Protein AF-A0A973A989-F1 (afdb_monomer_lite)

InterPro domains:
  IPR009659 Protein of unknown function DUF1249 [PF06853] (45-152)
  IPR009659 Protein of unknown function DUF1249 [PTHR38774] (24-153)

Structure (mmCIF, N/CA/C/O backbone):
data_AF-A0A973A989-F1
#
_entry.id   AF-A0A973A989-F1
#
loop_
_atom_site.group_PDB
_atom_site.id
_atom_site.type_symbol
_atom_site.label_atom_id
_atom_site.label_alt_id
_atom_site.label_comp_id
_atom_site.label_asym_id
_atom_site.label_entity_id
_atom_site.label_seq_id
_atom_site.pdbx_PDB_ins_code
_atom_site.Cartn_x
_atom_site.Cartn_y
_atom_site.Cartn_z
_atom_site.occupancy
_atom_site.B_iso_or_equiv
_atom_site.auth_seq_id
_atom_site.auth_comp_id
_atom_site.auth_asym_id
_atom_site.auth_atom_id
_atom_site.pdbx_PDB_model_num
ATOM 1 N N . MET A 1 1 ? 12.738 -30.319 -73.880 1.00 39.03 1 MET A N 1
ATOM 2 C CA . MET A 1 1 ? 13.369 -29.619 -72.739 1.00 39.03 1 MET A CA 1
ATOM 3 C C . MET A 1 1 ? 12.842 -28.189 -72.729 1.00 39.03 1 MET A C 1
ATOM 5 O O . MET A 1 1 ? 12.707 -27.638 -73.810 1.00 39.03 1 MET A O 1
ATOM 9 N N . ALA A 1 2 ? 12.551 -27.653 -71.539 1.00 30.45 2 ALA A N 1
ATOM 10 C CA . ALA A 1 2 ? 11.922 -26.359 -71.212 1.00 30.45 2 ALA A CA 1
ATOM 11 C C . ALA A 1 2 ? 10.386 -26.369 -71.025 1.00 30.45 2 ALA A C 1
ATOM 13 O O . ALA A 1 2 ? 9.600 -26.449 -71.963 1.00 30.45 2 ALA A O 1
ATOM 14 N N . LEU A 1 3 ? 10.030 -26.301 -69.740 1.00 40.50 3 LEU A N 1
ATOM 15 C CA . LEU A 1 3 ? 8.737 -26.035 -69.114 1.00 40.50 3 LEU A CA 1
ATOM 16 C C . LEU A 1 3 ? 8.436 -24.531 -69.165 1.00 40.50 3 LEU A C 1
ATOM 18 O O . LEU A 1 3 ? 9.366 -23.759 -68.956 1.00 40.50 3 LEU A O 1
ATOM 22 N N . THR A 1 4 ? 7.166 -24.129 -69.233 1.00 34.38 4 THR A N 1
ATOM 23 C CA . THR A 1 4 ? 6.685 -22.910 -68.550 1.00 34.38 4 THR A CA 1
ATOM 24 C C . THR A 1 4 ? 5.186 -23.018 -68.261 1.00 34.38 4 THR A C 1
ATOM 26 O O . THR A 1 4 ? 4.336 -22.682 -69.079 1.00 34.38 4 THR A O 1
ATOM 29 N N . GLY A 1 5 ? 4.863 -23.496 -67.057 1.00 35.12 5 GLY A N 1
ATOM 30 C CA . GLY A 1 5 ? 3.548 -23.299 -66.457 1.00 35.12 5 GLY A CA 1
ATOM 31 C C . GLY A 1 5 ? 3.384 -21.832 -66.063 1.00 35.12 5 GLY A C 1
ATOM 32 O O . GLY A 1 5 ? 4.189 -21.291 -65.306 1.00 35.12 5 GLY A O 1
ATOM 33 N N . THR A 1 6 ? 2.348 -21.181 -66.577 1.00 35.53 6 THR A N 1
ATOM 34 C CA . THR A 1 6 ? 1.899 -19.873 -66.098 1.00 35.53 6 THR A CA 1
ATOM 35 C C . THR A 1 6 ? 1.152 -20.084 -64.789 1.00 35.53 6 THR A C 1
ATOM 37 O O . THR A 1 6 ? -0.031 -20.419 -64.771 1.00 35.53 6 THR A O 1
ATOM 40 N N . HIS A 1 7 ? 1.899 -19.972 -63.694 1.00 38.34 7 HIS A N 1
ATOM 41 C CA . HIS A 1 7 ? 1.389 -20.042 -62.336 1.00 38.34 7 HIS A CA 1
ATOM 42 C C . HIS A 1 7 ? 0.607 -18.764 -62.013 1.00 38.34 7 HIS A C 1
ATOM 44 O O . HIS A 1 7 ? 1.108 -17.651 -62.185 1.00 38.34 7 HIS A O 1
ATOM 50 N N . ASP A 1 8 ? -0.621 -18.981 -61.558 1.00 44.78 8 ASP A N 1
ATOM 51 C CA . ASP A 1 8 ? -1.564 -18.033 -60.984 1.00 44.78 8 ASP A CA 1
ATOM 52 C C . ASP A 1 8 ? -0.878 -17.194 -59.891 1.00 44.78 8 ASP A C 1
ATOM 54 O O . ASP A 1 8 ? -0.618 -17.652 -58.774 1.00 44.78 8 ASP A O 1
ATOM 58 N N . ARG A 1 9 ? -0.470 -15.972 -60.246 1.00 40.59 9 ARG A N 1
ATOM 59 C CA . ARG A 1 9 ? 0.247 -15.056 -59.356 1.00 40.59 9 ARG A CA 1
ATOM 60 C C . ARG A 1 9 ? -0.782 -14.299 -58.522 1.00 40.59 9 ARG A C 1
ATOM 62 O O . ARG A 1 9 ? -0.978 -13.104 -58.710 1.00 40.59 9 ARG A O 1
ATOM 69 N N . LEU A 1 10 ? -1.438 -15.020 -57.614 1.00 42.50 10 LEU A N 1
ATOM 70 C CA . LEU A 1 10 ? -2.289 -14.439 -56.580 1.00 42.50 10 LEU A CA 1
ATOM 71 C C . LEU A 1 10 ? -1.488 -13.386 -55.801 1.00 42.50 10 LEU A C 1
ATOM 73 O O . LEU A 1 10 ? -0.373 -13.635 -55.332 1.00 42.50 10 LEU A O 1
ATOM 77 N N . ASP A 1 11 ? -2.060 -12.187 -55.713 1.00 52.03 11 ASP A N 1
ATOM 78 C CA . ASP A 1 11 ? -1.482 -10.978 -55.132 1.00 52.03 11 ASP A CA 1
ATOM 79 C C . ASP A 1 11 ? -1.117 -11.136 -53.643 1.00 52.03 11 ASP A C 1
ATOM 81 O O . ASP A 1 11 ? -1.821 -10.700 -52.730 1.00 52.03 11 ASP A O 1
ATOM 85 N N . LEU A 1 12 ? 0.080 -11.673 -53.392 1.00 47.97 12 LEU A N 1
ATOM 86 C CA . LEU A 1 12 ? 0.754 -11.737 -52.085 1.00 47.97 12 LEU A CA 1
ATOM 87 C C . LEU A 1 12 ? 0.899 -10.359 -51.402 1.00 47.97 12 LEU A C 1
ATOM 89 O O . LEU A 1 12 ? 1.112 -10.274 -50.190 1.00 47.97 12 LEU A O 1
ATOM 93 N N . LYS A 1 13 ? 0.772 -9.268 -52.169 1.00 46.06 13 LYS A N 1
ATOM 94 C CA . LYS A 1 13 ? 0.851 -7.881 -51.683 1.00 46.06 13 LYS A CA 1
ATOM 95 C C . LYS A 1 13 ? -0.428 -7.406 -50.982 1.00 46.06 13 LYS A C 1
ATOM 97 O O . LYS A 1 13 ? -0.350 -6.500 -50.155 1.00 46.06 13 LYS A O 1
ATOM 102 N N . ASN A 1 14 ? -1.580 -8.018 -51.269 1.00 44.44 14 ASN A N 1
ATOM 103 C CA . ASN A 1 14 ? -2.856 -7.640 -50.650 1.00 44.44 14 ASN A CA 1
ATOM 104 C C . ASN A 1 14 ? -3.066 -8.343 -49.301 1.00 44.44 14 ASN A C 1
ATOM 106 O O . ASN A 1 14 ? -3.484 -7.703 -48.340 1.00 44.44 14 ASN A O 1
ATOM 110 N N . VAL A 1 15 ? -2.642 -9.606 -49.181 1.00 49.62 15 VAL A N 1
ATOM 111 C CA . VAL A 1 15 ? -2.682 -10.366 -47.914 1.00 49.62 15 VAL A CA 1
ATOM 112 C C . VAL A 1 15 ? -1.769 -9.739 -46.850 1.00 49.62 15 VAL A C 1
ATOM 114 O O . VAL A 1 15 ? -2.113 -9.681 -45.671 1.00 49.62 15 VAL A O 1
ATOM 117 N N . SER A 1 16 ? -0.608 -9.218 -47.255 1.00 49.69 16 SER A N 1
ATOM 118 C CA . SER A 1 16 ? 0.355 -8.586 -46.342 1.00 49.69 16 SER A CA 1
ATOM 119 C C . SER A 1 16 ? -0.099 -7.203 -45.852 1.00 49.69 16 SER A C 1
ATOM 121 O O . SER A 1 16 ? 0.133 -6.875 -44.689 1.00 49.69 16 SER A O 1
ATOM 123 N N . LYS A 1 17 ? -0.817 -6.423 -46.675 1.00 47.62 17 LYS A N 1
ATOM 124 C CA . LYS A 1 17 ? -1.456 -5.166 -46.241 1.00 47.62 17 LYS A CA 1
ATOM 125 C C . LYS A 1 17 ? -2.670 -5.398 -45.336 1.00 47.62 17 LYS A C 1
ATOM 127 O O . LYS A 1 17 ? -2.796 -4.708 -44.328 1.00 47.62 17 LYS A O 1
ATOM 132 N N . GLU A 1 18 ? -3.507 -6.398 -45.621 1.00 46.66 18 GLU A N 1
ATOM 133 C CA . GLU A 1 18 ? -4.613 -6.781 -44.729 1.00 46.66 18 GLU A CA 1
ATOM 134 C C . GLU A 1 18 ? -4.124 -7.287 -43.365 1.00 46.66 18 GLU A C 1
ATOM 136 O O . GLU A 1 18 ? -4.735 -6.986 -42.341 1.00 46.66 18 GLU A O 1
ATOM 141 N N . ASN A 1 19 ? -3.014 -8.031 -43.325 1.00 45.31 19 ASN A N 1
ATOM 142 C CA . ASN A 1 19 ? -2.430 -8.508 -42.069 1.00 45.31 19 ASN A CA 1
ATOM 143 C C . ASN A 1 19 ? -1.736 -7.392 -41.271 1.00 45.31 19 ASN A C 1
ATOM 145 O O . ASN A 1 19 ? -1.733 -7.455 -40.043 1.00 45.31 19 ASN A O 1
ATOM 149 N N . MET A 1 20 ? -1.221 -6.353 -41.940 1.00 42.88 20 MET A N 1
ATOM 150 C CA . MET A 1 20 ? -0.675 -5.153 -41.292 1.00 42.88 20 MET A CA 1
ATOM 151 C C . MET A 1 20 ? -1.783 -4.258 -40.707 1.00 42.88 20 MET A C 1
ATOM 153 O O . MET A 1 20 ? -1.606 -3.670 -39.645 1.00 42.88 20 MET A O 1
ATOM 157 N N . GLU A 1 21 ? -2.959 -4.183 -41.343 1.00 45.78 21 GLU A N 1
ATOM 158 C CA . GLU A 1 21 ? -4.107 -3.440 -40.798 1.00 45.78 21 GLU A CA 1
ATOM 159 C C . GLU A 1 21 ? -4.888 -4.201 -39.711 1.00 45.78 21 GLU A C 1
ATOM 161 O O . GLU A 1 21 ? -5.546 -3.574 -38.874 1.00 45.78 21 GLU A O 1
ATOM 166 N N . ARG A 1 22 ? -4.815 -5.539 -39.672 1.00 43.69 22 ARG A N 1
ATOM 167 C CA . ARG A 1 22 ? -5.527 -6.359 -38.672 1.00 43.69 22 ARG A CA 1
ATOM 168 C C . ARG A 1 22 ? -4.917 -6.334 -37.271 1.00 43.69 22 ARG A C 1
ATOM 170 O O . ARG A 1 22 ? -5.561 -6.820 -36.344 1.00 43.69 22 ARG A O 1
ATOM 177 N N . SER A 1 23 ? -3.741 -5.733 -37.078 1.00 45.72 23 SER A N 1
ATOM 178 C CA . SER A 1 23 ? -3.210 -5.479 -35.732 1.00 45.72 23 SER A CA 1
ATOM 179 C C . SER A 1 23 ? -3.749 -4.183 -35.113 1.00 45.72 23 SER A C 1
ATOM 181 O O . SER A 1 23 ? -3.229 -3.753 -34.079 1.00 45.72 23 SER A O 1
ATOM 183 N N . LYS A 1 24 ? -4.777 -3.553 -35.720 1.00 50.62 24 LYS A N 1
ATOM 184 C CA . LYS A 1 24 ? -5.558 -2.460 -35.118 1.00 50.62 24 LYS A CA 1
ATOM 185 C C . LYS A 1 24 ? -5.881 -2.834 -33.673 1.00 50.62 24 LYS A C 1
ATOM 187 O O . LYS A 1 24 ? -6.622 -3.776 -33.408 1.00 50.62 24 LYS A O 1
ATOM 192 N N . SER A 1 25 ? -5.225 -2.106 -32.770 1.00 62.53 25 SER A N 1
ATOM 193 C CA . SER A 1 25 ? -5.087 -2.364 -31.341 1.00 62.53 25 SER A CA 1
ATOM 194 C C . SER A 1 25 ? -6.301 -3.077 -30.749 1.00 62.53 25 SER A C 1
ATOM 196 O O . SER A 1 25 ? -7.373 -2.470 -30.639 1.00 62.53 25 SER A O 1
ATOM 198 N N . ARG A 1 26 ? -6.137 -4.334 -30.312 1.00 63.00 26 ARG A N 1
ATOM 199 C CA . ARG A 1 26 ? -7.111 -4.924 -29.387 1.00 63.00 26 ARG A CA 1
ATOM 200 C C . ARG A 1 26 ? -7.241 -3.945 -28.224 1.00 63.00 26 ARG A C 1
ATOM 202 O O . ARG A 1 26 ? -6.242 -3.520 -27.644 1.00 63.00 26 ARG A O 1
ATOM 209 N N . ARG A 1 27 ? -8.470 -3.504 -27.958 1.00 64.62 27 ARG A N 1
ATOM 210 C CA . ARG A 1 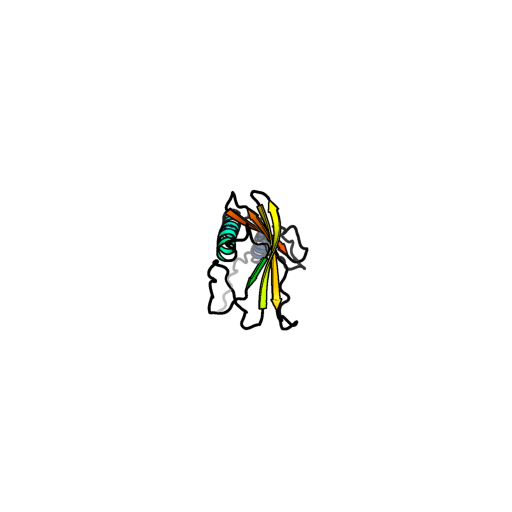27 ? -8.775 -2.659 -26.806 1.00 64.62 27 ARG A CA 1
ATOM 211 C C . ARG A 1 27 ? -8.299 -3.436 -25.578 1.00 64.62 27 ARG A C 1
ATOM 213 O O . ARG A 1 27 ? -8.777 -4.543 -25.361 1.00 64.62 27 ARG A O 1
ATOM 220 N N . TYR A 1 28 ? -7.315 -2.899 -24.859 1.00 70.25 28 TYR A N 1
ATOM 221 C CA . TYR A 1 28 ? -6.870 -3.469 -23.588 1.00 70.25 28 TYR A CA 1
ATOM 222 C C . TYR A 1 28 ? -8.087 -3.498 -22.655 1.00 70.25 28 TYR A C 1
ATOM 224 O O . TYR A 1 28 ? -8.777 -2.481 -22.526 1.00 70.25 28 TYR A O 1
ATOM 232 N N . VAL A 1 29 ? -8.410 -4.683 -22.141 1.00 73.81 29 VAL A N 1
ATOM 233 C CA . VAL A 1 29 ? -9.511 -4.907 -21.201 1.00 73.81 29 VAL A CA 1
ATOM 234 C C . VAL A 1 29 ? -8.874 -5.262 -19.864 1.00 73.81 29 VAL A C 1
ATOM 236 O O . VAL A 1 29 ? -8.085 -6.209 -19.847 1.00 73.81 29 VAL A O 1
ATOM 239 N N . PRO A 1 30 ? -9.171 -4.511 -18.787 1.00 76.75 30 PRO A N 1
ATOM 240 C CA . PRO A 1 30 ? -8.526 -4.746 -17.500 1.00 76.75 30 PRO A CA 1
ATOM 241 C C . PRO A 1 30 ? -8.944 -6.088 -16.969 1.00 76.75 30 PRO A C 1
ATOM 243 O O . PRO A 1 30 ? -10.142 -6.377 -16.928 1.00 76.75 30 PRO A O 1
ATOM 246 N N . ASP A 1 31 ? -7.965 -6.875 -16.538 1.00 84.88 31 ASP A N 1
ATOM 247 C CA . ASP A 1 31 ? -8.260 -7.989 -15.660 1.00 84.88 31 ASP A CA 1
ATOM 248 C C . ASP A 1 31 ? -8.371 -7.460 -14.229 1.00 84.88 31 ASP A C 1
ATOM 250 O O . ASP A 1 31 ? -7.473 -7.604 -13.405 1.00 84.88 31 ASP A O 1
ATOM 254 N N . LEU A 1 32 ? -9.511 -6.824 -13.949 1.00 85.88 32 LEU A N 1
ATOM 255 C CA . LEU A 1 32 ? -9.800 -6.267 -12.628 1.00 85.88 32 LEU A CA 1
ATOM 256 C C . LEU A 1 32 ? -9.746 -7.336 -11.533 1.00 85.88 32 LEU A C 1
ATOM 258 O O . LEU A 1 32 ? -9.485 -7.013 -10.380 1.00 85.88 32 LEU A O 1
ATOM 262 N N . VAL A 1 33 ? -10.004 -8.602 -11.877 1.00 87.56 33 VAL A N 1
ATOM 263 C CA . VAL A 1 33 ? -9.953 -9.704 -10.914 1.00 87.56 33 VAL A CA 1
ATOM 264 C C . VAL A 1 33 ? -8.509 -9.964 -10.503 1.00 87.56 33 VAL A C 1
ATOM 266 O O . VAL A 1 33 ? -8.234 -10.092 -9.311 1.00 87.56 33 VAL A O 1
ATOM 269 N N . SER A 1 34 ? -7.589 -9.996 -11.469 1.00 87.81 34 SER A N 1
ATOM 270 C CA . SER A 1 34 ? -6.157 -10.116 -11.188 1.00 87.81 34 SER A CA 1
ATOM 271 C C . SER A 1 34 ? -5.633 -8.915 -10.395 1.00 87.81 34 SER A C 1
ATOM 273 O O . SER A 1 34 ? -4.921 -9.102 -9.410 1.00 87.81 34 SER A O 1
ATOM 275 N N . ASP A 1 35 ? -6.023 -7.695 -10.772 1.00 87.12 35 ASP A N 1
ATOM 276 C CA . ASP A 1 35 ? -5.573 -6.470 -10.095 1.00 87.12 35 ASP A CA 1
ATOM 277 C C . ASP A 1 35 ? -6.037 -6.433 -8.626 1.00 87.12 35 ASP A C 1
ATOM 279 O O . ASP A 1 35 ? -5.261 -6.124 -7.716 1.00 87.12 35 ASP A O 1
ATOM 283 N N . MET A 1 36 ? -7.296 -6.806 -8.369 1.00 90.75 36 MET A N 1
ATOM 284 C CA . MET A 1 36 ? -7.836 -6.910 -7.009 1.00 90.75 36 MET A CA 1
ATOM 285 C C . MET A 1 36 ? -7.133 -7.997 -6.192 1.00 90.75 36 MET A C 1
ATOM 287 O O . MET A 1 36 ? -6.828 -7.778 -5.020 1.00 90.75 36 MET A O 1
ATOM 291 N N . ALA A 1 37 ? -6.819 -9.142 -6.804 1.00 91.75 37 ALA A N 1
ATOM 292 C CA . ALA A 1 37 ? -6.110 -10.220 -6.123 1.00 91.75 37 ALA A CA 1
ATOM 293 C C . ALA A 1 37 ? -4.715 -9.784 -5.641 1.00 91.75 37 ALA A C 1
ATOM 295 O O . ALA A 1 37 ? -4.295 -10.166 -4.546 1.00 91.75 37 ALA A O 1
ATOM 296 N N . GLU A 1 38 ? -4.010 -8.950 -6.412 1.00 93.62 38 GLU A N 1
ATOM 297 C CA . GLU A 1 38 ? -2.729 -8.388 -5.974 1.00 93.62 38 GLU A CA 1
ATOM 298 C C . GLU A 1 38 ? -2.889 -7.413 -4.808 1.00 93.62 38 GLU A C 1
ATOM 300 O O . GLU A 1 38 ? -2.082 -7.433 -3.874 1.00 93.62 38 GLU A O 1
ATOM 305 N N . CYS A 1 39 ? -3.950 -6.604 -4.807 1.00 93.31 39 CYS A N 1
ATOM 306 C CA . CYS A 1 39 ? -4.232 -5.690 -3.702 1.00 93.31 39 CYS A CA 1
ATOM 307 C C . CYS A 1 39 ? -4.529 -6.450 -2.396 1.00 93.31 39 CYS A C 1
ATOM 309 O O . CYS A 1 39 ? -4.013 -6.102 -1.328 1.00 93.31 39 CYS A O 1
ATOM 311 N N . ASP A 1 40 ? -5.285 -7.543 -2.475 1.00 95.88 40 ASP A N 1
ATOM 312 C CA . ASP A 1 40 ? -5.588 -8.401 -1.324 1.00 95.88 40 ASP A CA 1
ATOM 313 C C . ASP A 1 40 ? -4.330 -9.126 -0.824 1.00 95.88 40 ASP A C 1
ATOM 315 O O . ASP A 1 40 ? -4.055 -9.209 0.379 1.00 95.88 40 ASP A O 1
ATOM 319 N N . ALA A 1 41 ? -3.494 -9.606 -1.747 1.00 94.50 41 ALA A N 1
ATOM 320 C CA . ALA A 1 41 ? -2.219 -10.216 -1.401 1.00 94.50 41 ALA A CA 1
ATOM 321 C C . ALA A 1 41 ? -1.261 -9.203 -0.744 1.00 94.50 41 ALA A C 1
ATOM 323 O O . ALA A 1 41 ? -0.566 -9.546 0.218 1.00 94.50 41 ALA A O 1
ATOM 324 N N . ASN A 1 42 ? -1.258 -7.945 -1.195 1.00 93.69 42 ASN A N 1
ATOM 325 C CA . ASN A 1 42 ? -0.491 -6.859 -0.585 1.00 93.69 42 ASN A CA 1
ATOM 326 C C . ASN A 1 42 ? -0.941 -6.561 0.843 1.00 93.69 42 ASN A C 1
ATOM 328 O O . ASN A 1 42 ? -0.084 -6.391 1.712 1.00 93.69 42 ASN A O 1
ATOM 332 N N . TYR A 1 43 ? -2.246 -6.584 1.124 1.00 95.25 43 TYR A N 1
ATOM 333 C CA . TYR A 1 43 ? -2.754 -6.445 2.489 1.00 95.25 43 TYR A CA 1
ATOM 334 C C . TYR A 1 43 ? -2.176 -7.520 3.417 1.00 95.25 43 TYR A C 1
ATOM 336 O O . TYR A 1 43 ? -1.652 -7.213 4.489 1.00 95.25 43 TYR A O 1
ATOM 344 N N . ILE A 1 44 ? -2.193 -8.784 2.983 1.00 93.38 44 ILE A N 1
ATOM 345 C CA . ILE A 1 44 ? -1.652 -9.902 3.771 1.00 93.38 44 ILE A CA 1
ATOM 346 C C . ILE A 1 44 ? -0.140 -9.744 3.985 1.00 93.38 44 ILE A C 1
ATOM 348 O O . ILE A 1 44 ? 0.355 -9.988 5.088 1.00 93.38 44 ILE A O 1
ATOM 352 N N . ARG A 1 45 ? 0.604 -9.334 2.949 1.00 91.19 45 ARG A N 1
ATOM 353 C CA . ARG A 1 45 ? 2.053 -9.079 3.035 1.00 91.19 45 ARG A CA 1
ATOM 354 C C . ARG A 1 45 ? 2.352 -7.970 4.044 1.00 91.19 45 ARG A C 1
ATOM 356 O O . ARG A 1 45 ? 3.197 -8.161 4.914 1.00 91.19 45 ARG A O 1
ATOM 363 N N . LEU A 1 46 ? 1.626 -6.856 3.978 1.00 91.06 46 LEU A N 1
ATOM 364 C CA . LEU A 1 46 ? 1.789 -5.725 4.892 1.00 91.06 46 LEU A CA 1
ATOM 365 C C . LEU A 1 46 ? 1.426 -6.089 6.327 1.00 91.06 46 LEU A C 1
ATOM 367 O O . LEU A 1 46 ? 2.174 -5.746 7.231 1.00 91.06 46 LEU A O 1
ATOM 371 N N . LEU A 1 47 ? 0.352 -6.849 6.545 1.00 90.50 47 LEU A N 1
ATOM 372 C CA . LEU A 1 47 ? -0.022 -7.303 7.884 1.00 90.50 47 LEU A CA 1
ATOM 373 C C . LEU A 1 47 ? 1.041 -8.225 8.501 1.00 90.50 47 LEU A C 1
ATOM 375 O O . LEU A 1 47 ? 1.275 -8.180 9.705 1.00 90.50 47 LEU A O 1
ATOM 379 N N . ARG A 1 48 ? 1.707 -9.053 7.687 1.00 88.00 48 ARG A N 1
ATOM 380 C CA . ARG A 1 48 ? 2.819 -9.901 8.148 1.00 88.00 48 ARG A CA 1
ATOM 381 C C . ARG A 1 48 ? 4.084 -9.101 8.442 1.00 88.00 48 ARG A C 1
ATOM 383 O O . ARG A 1 48 ? 4.797 -9.440 9.376 1.00 88.00 48 ARG A O 1
ATOM 390 N N . LEU A 1 49 ? 4.374 -8.082 7.634 1.00 86.69 49 LEU A N 1
ATOM 391 C CA . LEU A 1 49 ? 5.559 -7.240 7.801 1.00 86.69 49 LEU A CA 1
ATOM 392 C C . LEU A 1 49 ? 5.396 -6.253 8.959 1.00 86.69 49 LEU A C 1
ATOM 394 O O . LEU A 1 49 ? 6.321 -6.079 9.746 1.00 86.69 49 LEU A O 1
ATOM 398 N N . PHE A 1 50 ? 4.220 -5.636 9.068 1.00 89.44 50 PHE A N 1
ATOM 399 C CA . PHE A 1 50 ? 3.897 -4.561 9.998 1.00 89.44 50 PHE A CA 1
ATOM 400 C C . PHE A 1 50 ? 2.609 -4.862 10.794 1.00 89.44 50 PHE A C 1
ATOM 402 O O . PHE A 1 50 ? 1.611 -4.145 10.674 1.00 89.44 50 PHE A O 1
ATOM 409 N N . PRO A 1 51 ? 2.609 -5.910 11.642 1.00 85.69 51 PRO A N 1
ATOM 410 C CA . PRO A 1 51 ? 1.406 -6.373 12.345 1.00 85.69 51 PRO A CA 1
ATOM 411 C C . PRO A 1 51 ? 0.797 -5.323 13.284 1.00 85.69 51 PRO A C 1
ATOM 413 O O . PRO A 1 51 ? -0.412 -5.309 13.496 1.00 85.69 51 PRO A O 1
ATOM 416 N N . HIS A 1 52 ? 1.622 -4.414 13.808 1.00 85.12 52 HIS A N 1
ATOM 417 C CA . HIS A 1 52 ? 1.218 -3.377 14.758 1.00 85.12 52 HIS A CA 1
ATOM 418 C C . HIS A 1 52 ? 1.024 -1.993 14.115 1.00 85.12 52 HIS A C 1
ATOM 420 O O . HIS A 1 52 ? 1.069 -0.986 14.816 1.00 85.12 52 HIS A O 1
ATOM 426 N N . MET A 1 53 ? 0.759 -1.907 12.804 1.00 86.12 53 MET A N 1
ATOM 427 C CA . MET A 1 53 ? 0.550 -0.627 12.094 1.00 86.12 53 MET A CA 1
ATOM 428 C C . MET A 1 53 ? -0.598 0.245 12.652 1.00 86.12 53 MET A C 1
ATOM 430 O O . MET A 1 53 ? -0.637 1.458 12.424 1.00 86.12 53 MET A O 1
ATOM 434 N N . ALA A 1 54 ? -1.529 -0.351 13.406 1.00 81.56 54 ALA A N 1
ATOM 435 C CA . ALA A 1 54 ? -2.594 0.370 14.104 1.00 81.56 54 ALA A CA 1
ATOM 436 C C . ALA A 1 54 ? -2.077 1.218 15.284 1.00 81.56 54 ALA A C 1
ATOM 438 O O . ALA A 1 54 ? -2.659 2.255 15.587 1.00 81.56 54 ALA A O 1
ATOM 439 N N . GLU A 1 55 ? -0.983 0.795 15.918 1.00 85.12 55 GLU A N 1
ATOM 440 C CA . GLU A 1 55 ? -0.428 1.399 17.138 1.00 85.12 55 GLU A CA 1
ATOM 441 C C . GLU A 1 55 ? 0.926 2.078 16.890 1.00 85.12 55 GLU A C 1
ATOM 443 O O . GLU A 1 55 ? 1.281 3.035 17.572 1.00 85.12 55 GLU A O 1
ATOM 448 N N . GLN A 1 56 ? 1.690 1.589 15.912 1.00 87.25 56 GLN A N 1
ATOM 449 C CA . GLN A 1 56 ? 3.045 2.039 15.612 1.00 87.25 56 GLN A CA 1
ATOM 450 C C . GLN A 1 56 ? 3.074 2.928 14.373 1.00 87.25 56 GLN A C 1
ATOM 452 O O . GLN A 1 56 ? 2.558 2.554 13.320 1.00 87.25 56 GLN A O 1
ATOM 457 N N . ASP A 1 57 ? 3.715 4.091 14.490 1.00 91.06 57 ASP A N 1
ATOM 458 C CA . ASP A 1 57 ? 3.817 5.089 13.414 1.00 91.06 57 ASP A CA 1
ATOM 459 C C . ASP A 1 57 ? 4.843 4.743 12.344 1.00 91.06 57 ASP A C 1
ATOM 461 O O . ASP A 1 57 ? 4.759 5.253 11.230 1.00 91.06 57 ASP A O 1
ATOM 465 N N . ALA A 1 58 ? 5.799 3.875 12.662 1.00 89.38 58 ALA A N 1
ATOM 466 C CA . ALA A 1 58 ? 6.861 3.514 11.746 1.00 89.38 58 ALA A CA 1
ATOM 467 C C . ALA A 1 58 ? 7.335 2.082 11.969 1.00 89.38 58 ALA A C 1
ATOM 469 O O . ALA A 1 58 ? 7.372 1.591 13.098 1.00 89.38 58 ALA A O 1
ATOM 470 N N . LEU A 1 59 ? 7.780 1.457 10.887 1.00 88.50 59 LEU A N 1
ATOM 471 C CA . LEU A 1 59 ? 8.520 0.207 10.903 1.00 88.50 59 LEU A CA 1
ATOM 472 C C . LEU A 1 59 ? 9.734 0.367 10.003 1.00 88.50 59 LEU A C 1
ATOM 474 O O . LEU A 1 59 ? 9.620 0.841 8.877 1.00 88.50 59 LEU A O 1
ATOM 478 N N . SER A 1 60 ? 10.900 -0.064 10.471 1.00 83.81 60 SER A N 1
ATOM 479 C CA . SER A 1 60 ? 12.077 -0.103 9.615 1.00 83.81 60 SER A CA 1
ATOM 480 C C . SER A 1 60 ? 12.868 -1.387 9.791 1.00 83.81 60 SER A C 1
ATOM 482 O O . SER A 1 60 ? 13.121 -1.835 10.910 1.00 83.81 60 SER A O 1
ATOM 484 N N . PHE A 1 61 ? 13.228 -1.985 8.661 1.00 78.75 61 PHE A N 1
ATOM 485 C CA . PHE A 1 61 ? 13.839 -3.303 8.580 1.00 78.75 61 PHE A CA 1
ATOM 486 C C . PHE A 1 61 ? 14.620 -3.444 7.279 1.00 78.75 61 PHE A C 1
ATOM 488 O O . PHE A 1 61 ? 14.343 -2.771 6.296 1.00 78.75 61 PHE A O 1
ATOM 495 N N . GLY A 1 62 ? 15.594 -4.331 7.258 1.00 68.69 62 GLY A N 1
ATOM 496 C CA . GLY A 1 62 ? 16.362 -4.696 6.077 1.00 68.69 62 GLY A CA 1
ATOM 497 C C . GLY A 1 62 ? 16.238 -6.187 5.817 1.00 68.69 62 GLY A C 1
ATOM 498 O O . GLY A 1 62 ? 15.867 -6.966 6.698 1.00 68.69 62 GLY A O 1
ATOM 499 N N . VAL A 1 63 ? 16.493 -6.580 4.577 1.00 58.97 63 VAL A N 1
ATOM 500 C CA . VAL A 1 63 ? 16.259 -7.945 4.101 1.00 58.97 63 VAL A CA 1
ATOM 501 C C . VAL A 1 63 ? 17.576 -8.717 4.177 1.00 58.97 63 VAL A C 1
ATOM 503 O O . VAL A 1 63 ? 18.316 -8.759 3.203 1.00 58.97 63 VAL A O 1
ATOM 506 N N . GLN A 1 64 ? 17.893 -9.309 5.334 1.00 55.19 64 GLN A N 1
ATOM 507 C CA . GLN A 1 64 ? 18.980 -10.292 5.434 1.00 55.19 64 GLN A CA 1
ATOM 508 C C . GLN A 1 64 ? 18.409 -11.711 5.363 1.00 55.19 64 GLN A C 1
ATOM 510 O O . GLN A 1 64 ? 17.334 -11.977 5.904 1.00 55.19 64 GLN A O 1
ATOM 515 N N . GLY A 1 65 ? 19.161 -12.642 4.769 1.00 45.50 65 GLY A N 1
ATOM 516 C CA . GLY A 1 65 ? 18.839 -14.073 4.646 1.00 45.50 65 GLY A CA 1
ATOM 517 C C . GLY A 1 65 ? 18.625 -14.851 5.958 1.00 45.50 65 GLY A C 1
ATOM 518 O O . GLY A 1 65 ? 18.462 -16.066 5.921 1.00 45.50 65 GLY A O 1
ATOM 519 N N . ALA A 1 66 ? 18.578 -14.179 7.109 1.00 44.53 66 ALA A N 1
ATOM 520 C CA . ALA A 1 66 ? 18.067 -14.713 8.362 1.00 44.53 66 ALA A CA 1
ATOM 521 C C . ALA A 1 66 ? 17.050 -13.719 8.937 1.00 44.53 66 ALA A C 1
ATOM 523 O O . ALA A 1 66 ? 17.403 -12.763 9.624 1.00 44.53 66 ALA A O 1
ATOM 524 N N . THR A 1 67 ? 15.772 -13.942 8.626 1.00 49.59 67 THR A N 1
ATOM 525 C CA . THR A 1 67 ? 14.641 -13.219 9.211 1.00 49.59 67 THR A CA 1
ATOM 526 C C . THR A 1 67 ? 14.681 -13.361 10.732 1.00 49.59 67 THR A C 1
ATOM 528 O O . THR A 1 67 ? 14.266 -14.387 11.271 1.00 49.59 67 THR A O 1
ATOM 531 N N . GLN A 1 68 ? 15.164 -12.343 11.445 1.00 50.78 68 GLN A N 1
ATOM 532 C CA . GLN A 1 68 ? 14.939 -12.261 12.883 1.00 50.78 68 GLN A CA 1
ATOM 533 C C . GLN A 1 68 ? 13.559 -11.650 13.099 1.00 50.78 68 GLN A C 1
ATOM 535 O O . GLN A 1 68 ? 13.338 -10.450 12.927 1.00 50.7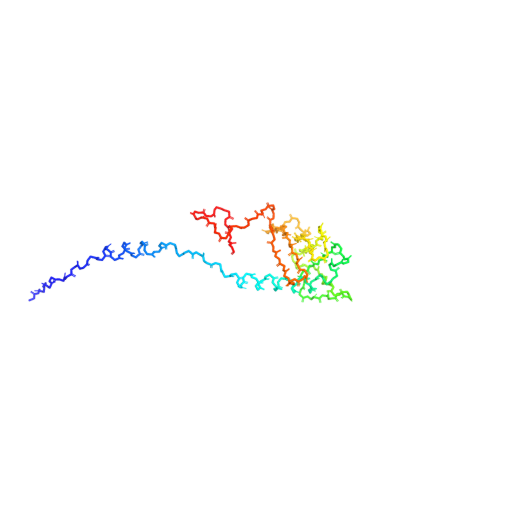8 68 GLN A O 1
ATOM 540 N N . VAL A 1 69 ? 12.608 -12.524 13.419 1.00 52.84 69 VAL A N 1
ATOM 541 C CA . VAL A 1 69 ? 11.290 -12.130 13.904 1.00 52.84 69 VAL A CA 1
ATOM 542 C C . VAL A 1 69 ? 11.479 -11.702 15.353 1.00 52.84 69 VAL A C 1
ATOM 544 O O . VAL A 1 69 ? 11.814 -12.517 16.212 1.00 52.84 69 VAL A O 1
ATOM 547 N N . THR A 1 70 ? 11.322 -10.410 15.625 1.00 54.41 70 THR A N 1
ATOM 548 C CA . THR A 1 70 ? 11.330 -9.910 17.005 1.00 54.41 70 THR A CA 1
ATOM 549 C C . THR A 1 70 ? 10.114 -10.446 17.766 1.00 54.41 70 THR A C 1
ATOM 551 O O . THR A 1 70 ? 9.129 -10.874 17.165 1.00 54.41 70 THR A O 1
ATOM 554 N N . SER A 1 71 ? 10.132 -10.382 19.099 1.00 49.00 71 SER A N 1
ATOM 555 C CA . SER A 1 71 ? 9.028 -10.837 19.964 1.00 49.00 71 SER A CA 1
ATOM 556 C C . SER A 1 71 ? 7.668 -10.176 19.666 1.00 49.00 71 SER A C 1
ATOM 558 O O . SER A 1 71 ? 6.644 -10.651 20.145 1.00 49.00 71 SER A O 1
ATOM 560 N N . LEU A 1 72 ? 7.660 -9.092 18.879 1.00 50.66 72 LEU A N 1
ATOM 561 C CA . LEU A 1 72 ? 6.486 -8.336 18.427 1.00 50.66 72 LEU A CA 1
ATOM 562 C C . LEU A 1 72 ? 6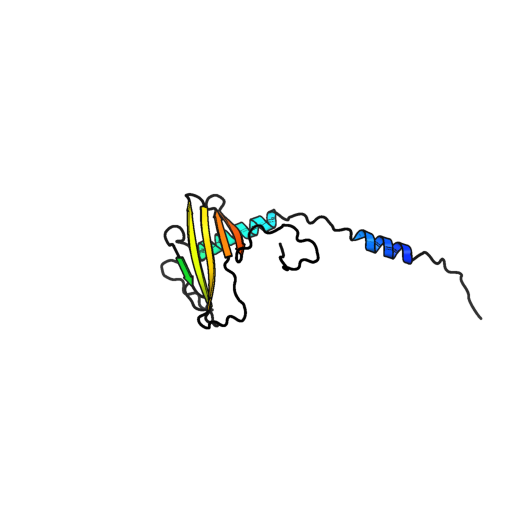.139 -8.601 16.946 1.00 50.66 72 LEU A C 1
ATOM 564 O O . LEU A 1 72 ? 5.424 -7.828 16.320 1.00 50.66 72 LEU A O 1
ATOM 568 N N . GLY A 1 73 ? 6.699 -9.646 16.333 1.00 51.25 73 GLY A N 1
ATOM 569 C CA . GLY A 1 73 ? 6.422 -10.007 14.939 1.00 51.25 73 GLY A CA 1
ATOM 570 C C . GLY A 1 73 ? 7.033 -9.074 13.886 1.00 51.25 73 GLY A C 1
ATOM 571 O O . GLY A 1 73 ? 6.940 -9.371 12.700 1.00 51.25 73 GLY A O 1
ATOM 572 N N . ALA A 1 74 ? 7.688 -7.978 14.284 1.00 53.59 74 ALA A N 1
ATOM 573 C CA . ALA A 1 74 ? 8.398 -7.097 13.365 1.00 53.59 74 ALA A CA 1
ATOM 574 C C . ALA A 1 74 ? 9.671 -7.784 12.851 1.00 53.59 74 ALA A C 1
ATOM 576 O O . ALA A 1 74 ? 10.477 -8.285 13.646 1.00 53.59 74 ALA A O 1
ATOM 577 N N . ILE A 1 75 ? 9.851 -7.790 11.530 1.00 57.31 75 ILE A N 1
ATOM 578 C CA . ILE A 1 75 ? 11.097 -8.218 10.888 1.00 57.31 75 ILE A CA 1
ATOM 579 C C . ILE A 1 75 ? 12.148 -7.137 11.158 1.00 57.31 75 ILE A C 1
ATOM 581 O O . ILE A 1 75 ? 11.863 -5.961 10.974 1.00 57.31 75 ILE A O 1
ATOM 585 N N . GLN A 1 76 ? 13.350 -7.510 11.595 1.00 51.22 76 GLN A N 1
ATOM 586 C CA . GLN A 1 76 ? 14.519 -6.625 11.614 1.00 51.22 76 GLN A CA 1
ATOM 587 C C . GLN A 1 76 ? 15.668 -7.273 10.840 1.00 51.22 76 GLN A C 1
ATOM 589 O O . GLN A 1 76 ? 15.866 -8.485 10.897 1.00 51.22 76 GLN A O 1
ATOM 594 N N . GLY A 1 77 ? 16.428 -6.449 10.124 1.00 52.19 77 GLY A N 1
ATOM 595 C CA . GLY A 1 77 ? 17.612 -6.862 9.374 1.00 52.19 77 GLY A CA 1
ATOM 596 C C . GLY A 1 77 ? 18.257 -5.672 8.668 1.00 52.19 77 GLY A C 1
ATOM 597 O O . GLY A 1 77 ? 17.777 -4.546 8.787 1.00 52.19 77 GLY A O 1
ATOM 598 N N . ILE A 1 78 ? 19.335 -5.919 7.942 1.00 50.78 78 ILE A N 1
ATOM 599 C CA . ILE A 1 78 ? 20.004 -5.012 6.997 1.00 50.78 78 ILE A CA 1
ATOM 600 C C . ILE A 1 78 ? 20.225 -5.840 5.727 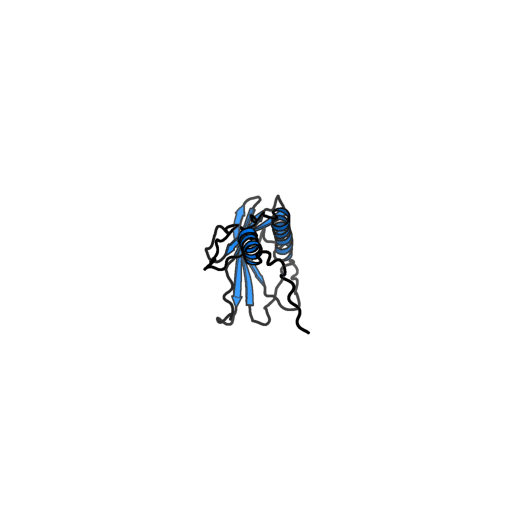1.00 50.78 78 ILE A C 1
ATOM 602 O O . ILE A 1 78 ? 20.496 -7.036 5.846 1.00 50.78 78 ILE A O 1
ATOM 606 N N . THR A 1 79 ? 20.035 -5.294 4.523 1.00 56.50 79 THR A N 1
ATOM 607 C CA . THR A 1 79 ? 20.396 -6.072 3.321 1.00 56.50 79 THR A CA 1
ATOM 608 C C . THR A 1 79 ? 21.909 -6.260 3.244 1.00 56.50 79 THR A C 1
ATOM 610 O O . THR A 1 79 ? 22.653 -5.489 3.846 1.00 56.50 79 THR A O 1
ATOM 613 N N . GLU A 1 80 ? 22.378 -7.235 2.458 1.00 56.12 80 GLU A N 1
ATOM 614 C CA . GLU A 1 80 ? 23.811 -7.356 2.123 1.00 56.12 80 GLU A CA 1
ATOM 615 C C . GLU A 1 80 ? 24.356 -6.057 1.503 1.00 56.12 80 GLU A C 1
ATOM 617 O O . GLU A 1 80 ? 25.474 -5.656 1.806 1.00 56.12 80 GLU A O 1
ATOM 622 N N . ASP A 1 81 ? 23.506 -5.343 0.757 1.00 58.62 81 ASP A N 1
ATOM 623 C CA . ASP A 1 81 ? 23.809 -4.043 0.144 1.00 58.62 81 ASP A CA 1
ATOM 624 C C . ASP A 1 81 ? 23.651 -2.833 1.098 1.00 58.62 81 ASP A C 1
ATOM 626 O O . ASP A 1 81 ? 23.665 -1.693 0.645 1.00 58.62 81 ASP A O 1
ATOM 630 N N . GLY A 1 82 ? 23.409 -3.041 2.401 1.00 66.12 82 GLY A N 1
ATOM 631 C CA . GLY A 1 82 ? 23.215 -1.948 3.375 1.00 66.12 82 GLY A CA 1
ATOM 632 C C . GLY A 1 82 ? 21.890 -1.172 3.258 1.00 66.12 82 GLY A C 1
ATOM 633 O O . GLY A 1 82 ? 21.681 -0.177 3.951 1.00 66.12 82 GLY A O 1
ATOM 634 N N . ALA A 1 83 ? 20.963 -1.624 2.416 1.00 72.88 83 ALA A N 1
ATOM 635 C CA . ALA A 1 83 ? 19.633 -1.066 2.267 1.00 72.88 83 ALA A CA 1
ATOM 636 C C . ALA A 1 83 ? 18.705 -1.423 3.445 1.00 72.88 83 ALA A C 1
ATOM 638 O O . ALA A 1 83 ? 18.653 -2.541 3.971 1.00 72.88 83 ALA A O 1
ATOM 639 N N . ARG A 1 84 ? 17.909 -0.434 3.832 1.00 78.62 84 ARG A N 1
ATOM 640 C CA . ARG A 1 84 ? 16.909 -0.452 4.891 1.00 78.62 84 ARG A CA 1
ATOM 641 C C . ARG A 1 84 ? 15.597 0.057 4.319 1.00 78.62 84 ARG A C 1
ATOM 643 O O . ARG A 1 84 ? 15.531 1.144 3.757 1.00 78.62 84 ARG A O 1
ATOM 650 N N . ILE A 1 85 ? 14.545 -0.726 4.478 1.00 84.81 85 ILE A N 1
ATOM 651 C CA . ILE A 1 85 ? 13.180 -0.342 4.148 1.00 84.81 85 ILE A CA 1
ATOM 652 C C . ILE A 1 85 ? 12.602 0.386 5.359 1.00 84.81 85 ILE A C 1
ATOM 654 O O . ILE A 1 85 ? 12.689 -0.095 6.490 1.00 84.81 85 ILE A O 1
ATOM 658 N N . VAL A 1 86 ? 12.005 1.544 5.122 1.00 88.44 86 VAL A N 1
ATOM 659 C CA . VAL A 1 86 ? 11.309 2.359 6.112 1.00 88.44 86 VAL A CA 1
ATOM 660 C C . VAL A 1 86 ? 9.868 2.516 5.651 1.00 88.44 86 VAL A C 1
ATOM 662 O O . VAL A 1 86 ? 9.610 3.023 4.561 1.00 88.44 86 VAL A O 1
ATOM 665 N N . MET A 1 87 ? 8.932 2.067 6.480 1.00 92.25 87 MET A N 1
ATOM 666 C CA . MET A 1 87 ? 7.507 2.325 6.333 1.00 92.25 87 MET A CA 1
ATOM 667 C C . MET A 1 87 ? 7.077 3.355 7.371 1.00 92.25 87 MET A C 1
ATOM 669 O O . MET A 1 87 ? 7.354 3.171 8.556 1.00 92.25 87 MET A O 1
ATOM 673 N N . GLN A 1 88 ? 6.377 4.402 6.946 1.00 94.38 88 GLN A N 1
ATOM 674 C CA . GLN A 1 88 ? 5.906 5.474 7.822 1.00 94.38 88 GLN A CA 1
ATOM 675 C C . GLN A 1 88 ? 4.412 5.697 7.611 1.00 94.38 88 GLN A C 1
ATOM 677 O O . GLN A 1 88 ? 3.977 5.954 6.492 1.00 94.38 88 GLN A O 1
ATOM 682 N N . ILE A 1 89 ? 3.623 5.647 8.682 1.00 95.31 89 ILE A N 1
ATOM 683 C CA . ILE A 1 89 ? 2.203 5.987 8.626 1.00 95.31 89 ILE A CA 1
ATOM 684 C C . ILE A 1 89 ? 2.060 7.503 8.489 1.00 95.31 89 ILE A C 1
ATOM 686 O O . ILE A 1 89 ? 2.582 8.261 9.307 1.00 95.31 89 ILE A O 1
ATOM 690 N N . SER A 1 90 ? 1.346 7.943 7.455 1.00 94.38 90 SER A N 1
ATOM 691 C CA . SER A 1 90 ? 1.028 9.354 7.226 1.00 94.38 90 SER A CA 1
ATOM 692 C C . SER A 1 90 ? -0.362 9.726 7.738 1.00 94.38 90 SER A C 1
ATOM 694 O O . SER A 1 90 ? -0.575 10.860 8.153 1.00 94.38 90 SER A O 1
ATOM 696 N N . GLU A 1 91 ? -1.314 8.789 7.708 1.00 95.19 91 GLU A N 1
ATOM 697 C CA . GLU A 1 91 ? -2.694 9.029 8.137 1.00 95.19 91 GLU A CA 1
ATOM 698 C C . GLU A 1 91 ? -3.359 7.742 8.641 1.00 95.19 91 GLU A C 1
ATOM 700 O O . GLU A 1 91 ? -3.173 6.662 8.071 1.00 95.19 91 GLU A O 1
ATOM 705 N N . ARG A 1 92 ? -4.179 7.869 9.692 1.00 94.44 92 ARG A N 1
ATOM 706 C CA . ARG A 1 92 ? -5.076 6.809 10.164 1.00 94.44 92 ARG A CA 1
ATOM 707 C C . ARG A 1 92 ? -6.500 7.330 10.261 1.00 94.44 92 ARG A C 1
ATOM 709 O O . ARG A 1 92 ? -6.767 8.319 10.939 1.00 94.44 92 ARG A O 1
ATOM 716 N N . CYS A 1 93 ? -7.414 6.601 9.646 1.00 93.00 93 CYS A N 1
ATOM 717 C CA . CYS A 1 93 ? -8.849 6.727 9.841 1.00 93.00 93 CYS A CA 1
ATOM 718 C C . CYS A 1 93 ? -9.393 5.379 10.354 1.00 93.00 93 CYS A C 1
ATOM 720 O O . CYS A 1 93 ? -8.672 4.380 10.321 1.00 93.00 93 CYS A O 1
ATOM 722 N N . PRO A 1 94 ? -10.662 5.302 10.796 1.00 92.38 94 PRO A N 1
ATOM 723 C CA . PRO A 1 94 ? -11.210 4.086 11.407 1.00 92.38 94 PRO A CA 1
ATOM 724 C C . PRO A 1 94 ? -11.083 2.809 10.560 1.00 92.38 94 PRO A C 1
ATOM 726 O O . PRO A 1 94 ? -10.924 1.726 11.115 1.00 92.38 94 PRO A O 1
ATOM 729 N N . TYR A 1 95 ? -11.128 2.934 9.230 1.00 93.00 95 TYR A N 1
ATOM 730 C CA . TYR A 1 95 ? -11.082 1.798 8.299 1.00 93.00 95 TYR A CA 1
ATOM 731 C C . TYR A 1 95 ? -9.961 1.894 7.266 1.00 93.00 95 TYR A C 1
ATOM 733 O O . TYR A 1 95 ? -9.805 0.990 6.450 1.00 93.00 95 TYR A O 1
ATOM 741 N N . THR A 1 96 ? -9.168 2.966 7.301 1.00 93.75 96 THR A N 1
ATOM 742 C CA . THR A 1 96 ? -8.139 3.224 6.294 1.00 93.75 96 THR A CA 1
ATOM 743 C C . THR A 1 96 ? -6.840 3.687 6.927 1.00 93.75 96 THR A C 1
ATOM 745 O O . THR A 1 96 ? -6.832 4.532 7.821 1.00 93.75 96 THR A O 1
ATOM 748 N N . THR A 1 97 ? -5.723 3.168 6.432 1.00 95.31 97 THR A N 1
ATOM 749 C CA . THR A 1 97 ? -4.381 3.605 6.824 1.00 95.31 97 THR A CA 1
ATOM 750 C C . THR A 1 97 ? -3.590 3.973 5.583 1.00 95.31 97 THR A C 1
ATOM 752 O O . THR A 1 97 ? -3.578 3.232 4.605 1.00 95.31 97 THR A O 1
ATOM 755 N N . MET A 1 98 ? -2.933 5.124 5.628 1.00 95.19 98 MET A N 1
ATOM 756 C CA . MET A 1 98 ? -2.060 5.606 4.565 1.00 95.19 98 MET A CA 1
ATOM 757 C C . MET A 1 98 ? -0.628 5.542 5.071 1.00 95.19 98 MET A C 1
ATOM 759 O O . MET A 1 98 ? -0.345 6.017 6.175 1.00 95.19 98 MET A O 1
ATOM 763 N N . LEU A 1 99 ? 0.269 4.960 4.282 1.00 94.94 99 LEU A N 1
ATOM 764 C CA . LEU A 1 99 ? 1.682 4.887 4.623 1.00 94.94 99 LEU A CA 1
ATOM 765 C C . LEU A 1 99 ? 2.572 5.163 3.421 1.00 94.94 99 LEU A C 1
ATOM 767 O O . LEU A 1 99 ? 2.178 4.944 2.276 1.00 94.94 99 LEU A O 1
ATOM 771 N N . SER A 1 100 ? 3.788 5.620 3.689 1.00 93.88 100 SER A N 1
ATOM 772 C CA . SER A 1 100 ? 4.857 5.672 2.704 1.00 93.88 100 SER A CA 1
ATOM 773 C C . SER A 1 100 ? 5.842 4.530 2.921 1.00 93.88 100 SER A C 1
ATOM 775 O O . SER A 1 100 ? 6.099 4.135 4.057 1.00 93.88 100 SER A O 1
ATOM 777 N N . VAL A 1 101 ? 6.399 4.001 1.832 1.00 91.50 101 VAL A N 1
ATOM 778 C CA . VAL A 1 101 ? 7.496 3.025 1.852 1.00 91.50 101 VAL A CA 1
ATOM 779 C C . VAL A 1 101 ? 8.684 3.628 1.121 1.00 91.50 101 VAL A C 1
ATOM 781 O O . VAL A 1 101 ? 8.553 4.051 -0.027 1.00 91.50 101 VAL A O 1
ATOM 784 N N . GLN A 1 102 ? 9.840 3.658 1.774 1.00 89.19 102 GLN A N 1
ATOM 785 C CA . GLN A 1 102 ? 11.091 4.147 1.208 1.00 89.19 102 GLN A CA 1
ATOM 786 C C . GLN A 1 102 ? 12.213 3.150 1.483 1.00 89.19 102 GLN A C 1
ATOM 788 O O . GLN A 1 102 ? 12.239 2.511 2.531 1.00 89.19 102 GLN A O 1
ATOM 793 N N . VAL A 1 103 ? 13.161 3.043 0.556 1.00 85.38 103 VAL A N 1
ATOM 794 C CA . VAL A 1 103 ? 14.404 2.300 0.770 1.00 85.38 103 VAL A CA 1
ATOM 795 C C . VAL A 1 103 ? 15.548 3.299 0.925 1.00 85.38 103 VAL A C 1
ATOM 797 O O . VAL A 1 103 ? 15.741 4.168 0.077 1.00 85.38 103 VAL A O 1
ATOM 800 N N . THR A 1 104 ? 16.290 3.192 2.020 1.00 79.06 104 THR A N 1
ATOM 801 C CA . THR A 1 104 ? 17.466 4.008 2.351 1.00 79.06 104 THR A CA 1
ATOM 802 C C . THR A 1 104 ? 18.692 3.107 2.406 1.00 79.06 104 THR A C 1
ATOM 804 O O . THR A 1 104 ? 18.605 2.058 3.031 1.00 79.06 104 THR A O 1
ATOM 807 N N . SER A 1 105 ? 19.814 3.487 1.799 1.00 74.81 105 SER A N 1
ATOM 808 C CA . SER A 1 105 ? 21.094 2.769 1.931 1.00 74.81 105 SER A CA 1
ATOM 809 C C . SER A 1 105 ? 22.073 3.595 2.763 1.00 74.81 105 SER A C 1
ATOM 811 O O . SER A 1 105 ? 22.000 4.822 2.723 1.00 74.81 105 SER A O 1
ATOM 813 N N . GLU A 1 106 ? 22.956 2.944 3.524 1.00 65.75 106 GLU A N 1
ATOM 814 C CA . GLU A 1 106 ? 24.026 3.628 4.273 1.00 65.75 106 GLU A CA 1
ATOM 815 C C . GLU A 1 106 ? 25.130 4.160 3.349 1.00 65.75 106 GLU A C 1
ATOM 817 O O . GLU A 1 106 ? 25.645 5.256 3.571 1.00 65.75 106 GLU A O 1
ATOM 822 N N . ASP A 1 107 ? 25.436 3.430 2.274 1.00 61.19 107 ASP A N 1
ATOM 823 C CA . ASP A 1 107 ? 26.227 3.957 1.169 1.00 61.19 107 ASP A CA 1
ATOM 824 C C . ASP A 1 107 ? 25.292 4.797 0.296 1.00 61.19 107 ASP A C 1
ATOM 826 O O . ASP A 1 107 ? 24.425 4.259 -0.396 1.00 61.19 107 ASP A O 1
ATOM 830 N N . ASP A 1 108 ? 25.471 6.121 0.324 1.00 54.62 108 ASP A N 1
ATOM 831 C CA . ASP A 1 108 ? 24.734 7.179 -0.405 1.00 54.62 108 ASP A CA 1
ATOM 832 C C . ASP A 1 108 ? 24.838 7.061 -1.956 1.00 54.62 108 ASP A C 1
ATOM 834 O O . ASP A 1 108 ? 24.729 8.024 -2.717 1.00 54.62 108 ASP A O 1
ATOM 838 N N . GLN A 1 109 ? 25.114 5.851 -2.441 1.00 53.56 109 GLN A N 1
ATOM 839 C CA . GLN A 1 109 ? 25.281 5.410 -3.817 1.00 53.56 109 GLN A CA 1
ATOM 840 C C . GLN A 1 109 ? 24.468 4.127 -4.062 1.00 53.56 109 GLN A C 1
ATOM 842 O O . GLN A 1 109 ? 25.031 3.094 -4.436 1.00 53.56 109 GLN A O 1
ATOM 847 N N . PRO A 1 110 ? 23.137 4.124 -3.884 1.00 56.34 110 PRO A N 1
ATOM 848 C CA . PRO A 1 110 ? 22.372 3.022 -4.417 1.00 56.34 110 PRO A CA 1
ATOM 849 C C . PRO A 1 110 ? 22.458 3.142 -5.947 1.00 56.34 110 PRO A C 1
ATOM 851 O O . PRO A 1 110 ? 22.001 4.116 -6.545 1.00 56.34 110 PRO A O 1
ATOM 854 N N . TRP A 1 111 ? 23.070 2.151 -6.600 1.00 59.88 111 TRP A N 1
ATOM 855 C CA . TRP A 1 111 ? 23.114 2.041 -8.067 1.00 59.88 111 TRP A CA 1
ATOM 856 C C . TRP A 1 111 ? 21.702 2.077 -8.695 1.00 59.88 111 TRP A C 1
ATOM 858 O O . TRP A 1 111 ? 21.556 2.340 -9.888 1.00 59.88 111 TRP A O 1
ATOM 868 N N . VAL A 1 112 ? 20.661 1.888 -7.869 1.00 61.78 112 VAL A N 1
ATOM 869 C CA . VAL A 1 112 ? 19.249 2.171 -8.147 1.00 61.78 112 VAL A CA 1
ATOM 870 C C . VAL A 1 112 ? 18.690 3.152 -7.121 1.00 61.78 112 VAL A C 1
ATOM 872 O O . VAL A 1 112 ? 18.552 2.821 -5.946 1.00 61.78 112 VAL A O 1
ATOM 875 N N . LYS A 1 113 ? 18.254 4.335 -7.557 1.00 68.75 113 LYS A N 1
ATOM 876 C CA . LYS A 1 113 ? 17.423 5.198 -6.713 1.00 68.75 113 LYS A CA 1
ATOM 877 C C . LYS A 1 113 ? 16.048 4.549 -6.538 1.00 68.75 113 LYS A C 1
ATOM 879 O O . LYS A 1 113 ? 15.250 4.524 -7.473 1.00 68.75 113 LYS A O 1
ATOM 884 N N . TRP A 1 114 ? 15.777 4.028 -5.345 1.00 75.31 114 TRP A N 1
ATOM 885 C CA . TRP A 1 114 ? 14.462 3.491 -5.022 1.00 75.31 114 TRP A CA 1
ATOM 886 C C . TRP A 1 114 ? 13.449 4.620 -4.825 1.00 75.31 114 TRP A C 1
ATOM 888 O O . TRP A 1 114 ? 13.746 5.608 -4.148 1.00 75.31 114 TRP A O 1
ATOM 898 N N . PRO A 1 115 ? 12.239 4.475 -5.368 1.00 82.88 115 PRO A N 1
ATOM 899 C CA . PRO A 1 115 ? 11.181 5.441 -5.144 1.00 82.88 115 PRO A CA 1
ATOM 900 C C . PRO A 1 115 ? 10.618 5.429 -3.737 1.00 82.88 115 PRO A C 1
ATOM 902 O O . PRO A 1 115 ? 10.671 4.431 -3.020 1.00 82.88 115 PRO A O 1
ATOM 905 N N . VAL A 1 116 ? 9.931 6.521 -3.418 1.00 87.44 116 VAL A N 1
ATOM 906 C CA . VAL A 1 116 ? 8.947 6.525 -2.338 1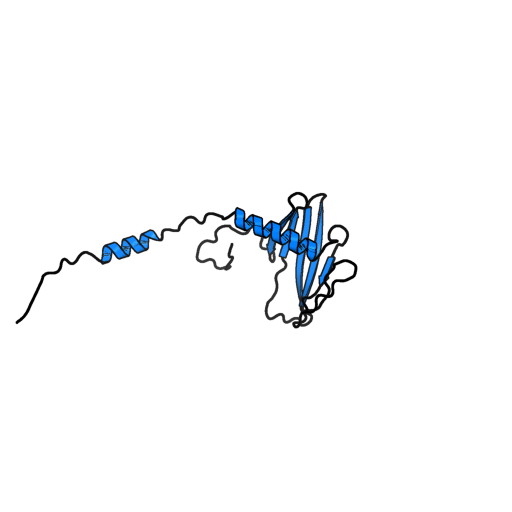.00 87.44 116 VAL A CA 1
ATOM 907 C C . VAL A 1 116 ? 7.610 6.054 -2.898 1.00 87.44 116 VAL A C 1
ATOM 909 O O . VAL A 1 116 ? 7.086 6.671 -3.830 1.00 87.44 116 VAL A O 1
ATOM 912 N N . LEU A 1 117 ? 7.068 4.981 -2.326 1.00 91.56 117 LEU A N 1
ATOM 913 C CA . LEU A 1 117 ? 5.733 4.465 -2.629 1.00 91.56 117 LEU A CA 1
ATOM 914 C C . LEU A 1 117 ? 4.723 5.021 -1.629 1.00 91.56 117 LEU A C 1
ATOM 916 O O . LEU A 1 117 ? 4.998 5.045 -0.433 1.00 91.56 117 LEU A O 1
ATOM 920 N N . GLU A 1 118 ? 3.549 5.425 -2.106 1.00 93.56 118 GLU A N 1
ATOM 921 C CA . GLU A 1 118 ? 2.405 5.796 -1.267 1.00 93.56 118 GLU A CA 1
ATOM 922 C C . GLU A 1 118 ? 1.374 4.667 -1.306 1.00 93.56 118 GLU A C 1
ATOM 924 O O . GLU A 1 118 ? 0.833 4.351 -2.366 1.00 93.56 118 GLU A O 1
ATOM 929 N N . VAL A 1 119 ? 1.078 4.065 -0.159 1.00 94.31 119 VAL A N 1
ATOM 930 C CA . VAL A 1 119 ? 0.195 2.902 -0.040 1.00 94.31 119 VAL A CA 1
ATOM 931 C C . VAL A 1 119 ? -1.037 3.270 0.773 1.00 94.31 119 VAL A C 1
ATOM 933 O O . VAL A 1 119 ? -0.926 3.866 1.846 1.00 94.31 119 VAL A O 1
ATOM 936 N N . ARG A 1 120 ? -2.210 2.869 0.279 1.00 95.62 120 ARG A N 1
ATOM 937 C CA . ARG A 1 120 ? -3.475 2.953 1.008 1.00 95.62 120 ARG A CA 1
ATOM 938 C C . ARG A 1 120 ? -3.954 1.556 1.359 1.00 95.62 120 ARG A C 1
ATOM 940 O O . ARG A 1 120 ? -4.070 0.692 0.497 1.00 95.62 120 ARG A O 1
ATOM 947 N N . ILE A 1 121 ? -4.249 1.361 2.633 1.00 95.94 121 ILE A N 1
ATOM 948 C CA . ILE A 1 121 ? -4.693 0.099 3.211 1.00 95.94 121 ILE A CA 1
ATOM 949 C C . ILE A 1 121 ? -6.136 0.272 3.665 1.00 95.94 121 ILE A C 1
ATOM 951 O O . ILE A 1 121 ? -6.431 1.188 4.433 1.00 95.94 121 ILE A O 1
ATOM 955 N N . TYR A 1 122 ? -7.007 -0.625 3.221 1.00 96.00 122 TYR A N 1
ATOM 956 C CA . TYR A 1 122 ? -8.400 -0.721 3.632 1.00 96.00 122 TYR A CA 1
ATOM 957 C C . TYR A 1 122 ? -8.583 -1.940 4.539 1.00 96.00 122 TYR A C 1
ATOM 959 O O . TYR A 1 122 ? -8.341 -3.079 4.132 1.00 96.00 122 TYR A O 1
ATOM 967 N N . HIS A 1 123 ? -8.996 -1.714 5.785 1.00 93.62 123 HIS A N 1
ATOM 968 C CA . HIS A 1 123 ? -9.094 -2.772 6.802 1.00 93.62 123 HIS A CA 1
ATOM 969 C C . HIS A 1 123 ? -10.408 -3.548 6.751 1.00 93.62 123 HIS A C 1
ATOM 971 O O . HIS A 1 123 ? -10.462 -4.698 7.180 1.00 93.62 123 HIS A O 1
ATOM 977 N N . ASP A 1 124 ? -11.460 -2.927 6.228 1.00 93.88 124 ASP A N 1
ATOM 978 C CA . ASP A 1 124 ? -12.791 -3.508 6.070 1.00 93.88 124 ASP A CA 1
ATOM 979 C C . ASP A 1 124 ? -12.838 -4.526 4.924 1.00 93.88 124 ASP A C 1
ATOM 981 O O . ASP A 1 124 ? -13.281 -5.658 5.120 1.00 93.88 124 ASP A O 1
ATOM 985 N N . ILE A 1 125 ? -12.311 -4.154 3.756 1.00 92.75 125 ILE A N 1
ATOM 986 C CA . ILE A 1 125 ? -12.213 -5.032 2.582 1.00 92.75 125 ILE A CA 1
ATOM 987 C C . ILE A 1 125 ? -10.915 -5.850 2.544 1.00 92.75 125 ILE A C 1
ATOM 989 O O . ILE A 1 125 ? -10.781 -6.720 1.693 1.00 92.75 125 ILE A O 1
ATOM 993 N N . LYS A 1 126 ? -9.985 -5.612 3.484 1.00 94.88 126 LYS A N 1
ATOM 994 C CA . LYS A 1 126 ? -8.684 -6.300 3.599 1.00 94.88 126 LYS A CA 1
ATOM 995 C C . LYS A 1 126 ? -7.858 -6.243 2.313 1.00 94.88 126 LYS A C 1
ATOM 997 O O . LYS A 1 126 ? -7.329 -7.254 1.857 1.00 94.88 126 LYS A O 1
ATOM 1002 N N . SER A 1 127 ? -7.738 -5.041 1.762 1.00 96.31 127 SER A N 1
ATOM 1003 C CA . SER A 1 127 ? -7.058 -4.786 0.494 1.00 96.31 127 SER A CA 1
ATOM 1004 C C . SER A 1 127 ? -6.089 -3.615 0.630 1.00 96.31 127 SER A C 1
ATOM 1006 O O . SER A 1 127 ? -6.314 -2.706 1.435 1.00 96.31 127 SER A O 1
ATOM 1008 N N . ALA A 1 128 ? -4.986 -3.637 -0.114 1.00 96.31 128 ALA A N 1
ATOM 1009 C CA . ALA A 1 128 ? -3.988 -2.574 -0.096 1.00 96.31 128 ALA A CA 1
ATOM 1010 C C . ALA A 1 128 ? -3.510 -2.231 -1.509 1.00 96.31 128 ALA A C 1
ATOM 1012 O O . ALA A 1 128 ? -3.004 -3.087 -2.232 1.00 96.31 128 ALA A O 1
ATOM 1013 N N . GLU A 1 129 ? -3.615 -0.957 -1.871 1.00 93.88 129 GLU A N 1
ATOM 1014 C CA . GLU A 1 129 ? -3.238 -0.445 -3.187 1.00 93.88 129 GLU A CA 1
A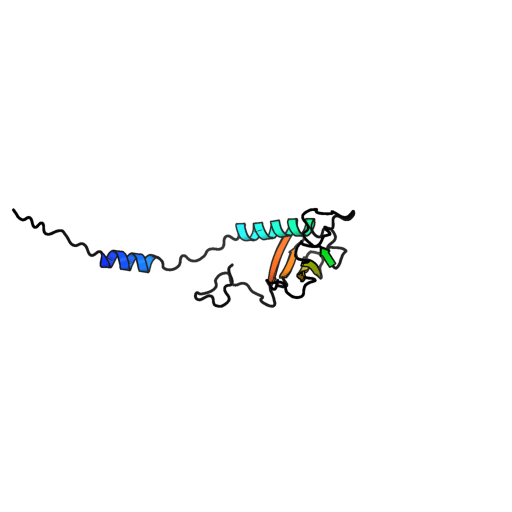TOM 1015 C C . GLU A 1 129 ? -2.047 0.515 -3.097 1.00 93.88 129 GLU A C 1
ATOM 1017 O O . GLU A 1 129 ? -1.891 1.272 -2.132 1.00 93.88 129 GLU A O 1
ATOM 1022 N N . VAL A 1 130 ? -1.214 0.519 -4.138 1.00 91.75 130 VAL A N 1
ATOM 1023 C CA . VAL A 1 130 ? -0.189 1.549 -4.327 1.00 91.75 130 VAL A CA 1
ATOM 1024 C C . VAL A 1 130 ? -0.836 2.727 -5.051 1.00 91.75 130 VAL A C 1
ATOM 1026 O O . VAL A 1 130 ? -1.184 2.652 -6.224 1.00 91.75 130 VAL A O 1
ATOM 1029 N N . THR A 1 131 ? -0.998 3.836 -4.339 1.00 87.38 131 THR A N 1
ATOM 1030 C CA . THR A 1 131 ? -1.657 5.054 -4.834 1.00 87.38 131 THR A CA 1
ATOM 1031 C C . THR A 1 131 ? -0.721 5.984 -5.609 1.00 87.38 131 THR A C 1
ATOM 1033 O O . THR A 1 131 ? -1.189 6.838 -6.368 1.00 87.38 131 THR A O 1
ATOM 1036 N N . GLY A 1 132 ? 0.597 5.822 -5.450 1.00 83.19 132 GLY A N 1
ATOM 1037 C CA . GLY A 1 132 ? 1.586 6.639 -6.145 1.00 83.19 132 GLY A CA 1
ATOM 1038 C C . GLY A 1 132 ? 3.038 6.220 -5.910 1.00 83.19 132 GLY A C 1
ATOM 1039 O O . GLY A 1 132 ? 3.348 5.434 -5.015 1.00 83.19 132 GLY A O 1
ATOM 1040 N N . PHE A 1 133 ? 3.919 6.792 -6.730 1.00 81.44 133 PHE A N 1
ATOM 1041 C CA . PHE A 1 133 ? 5.381 6.644 -6.716 1.00 81.44 133 PHE A CA 1
ATOM 1042 C C . PHE A 1 133 ? 6.000 8.020 -7.000 1.00 81.44 133 PHE A C 1
ATOM 1044 O O . PHE A 1 133 ? 5.554 8.681 -7.932 1.00 81.44 133 PHE A O 1
ATOM 1051 N N . GLU A 1 134 ? 6.997 8.482 -6.233 1.00 64.88 134 GLU A N 1
ATOM 1052 C CA . GLU A 1 134 ? 7.758 9.738 -6.463 1.00 64.88 134 GLU A CA 1
ATOM 1053 C C . GLU A 1 134 ? 6.942 10.904 -7.080 1.00 64.88 134 GLU A C 1
ATOM 1055 O O . GLU A 1 134 ? 7.256 11.410 -8.159 1.00 64.88 134 GLU A O 1
ATOM 1060 N N . ARG A 1 135 ? 5.863 11.331 -6.405 1.00 59.28 135 ARG A N 1
ATOM 1061 C CA . ARG A 1 135 ? 4.940 12.417 -6.829 1.00 59.28 135 ARG A CA 1
ATOM 1062 C C . ARG A 1 135 ? 4.140 12.171 -8.117 1.00 59.28 135 ARG A C 1
ATOM 1064 O O . ARG A 1 135 ? 3.330 13.021 -8.486 1.00 59.28 135 ARG A O 1
ATOM 1071 N N . HIS A 1 136 ? 4.289 11.019 -8.757 1.00 58.66 136 HIS A N 1
ATOM 1072 C CA . HIS A 1 136 ? 3.392 10.562 -9.805 1.00 58.66 136 HIS A CA 1
ATOM 1073 C C . HIS A 1 136 ? 2.174 9.918 -9.148 1.00 58.66 136 HIS A C 1
ATOM 1075 O O . HIS A 1 136 ? 2.262 8.907 -8.450 1.00 58.66 136 HIS A O 1
ATOM 1081 N N . ARG A 1 137 ? 1.026 10.559 -9.358 1.00 54.12 137 ARG A N 1
ATOM 1082 C CA . ARG A 1 137 ? -0.300 10.081 -8.968 1.00 54.12 137 ARG A CA 1
ATOM 1083 C C . ARG A 1 137 ? -1.138 9.961 -10.235 1.00 54.12 137 ARG A C 1
ATOM 1085 O O . ARG A 1 137 ? -0.948 10.746 -11.166 1.00 54.12 137 ARG A O 1
ATOM 1092 N N . ASN A 1 138 ? -2.096 9.038 -10.241 1.00 52.56 138 ASN A N 1
ATOM 1093 C CA . ASN A 1 138 ? -2.967 8.712 -11.380 1.00 52.56 138 ASN A CA 1
ATOM 1094 C C . ASN A 1 138 ? -2.268 7.890 -12.475 1.00 52.56 138 ASN A C 1
ATOM 1096 O O . ASN A 1 138 ? -2.004 8.381 -13.577 1.00 52.56 138 ASN A O 1
ATOM 1100 N N . PHE A 1 139 ? -2.014 6.611 -12.184 1.00 57.34 139 PHE A N 1
ATOM 1101 C CA . PHE A 1 139 ? -1.632 5.650 -13.214 1.00 57.34 139 PHE A CA 1
ATOM 1102 C C . PHE A 1 139 ? -2.720 5.581 -14.285 1.00 57.34 139 PHE A C 1
ATOM 1104 O O . PHE A 1 139 ? -3.913 5.458 -13.991 1.00 57.34 139 PHE A O 1
ATOM 1111 N N . ARG A 1 140 ? -2.317 5.705 -15.551 1.00 51.31 140 ARG A N 1
ATOM 1112 C CA . ARG A 1 140 ? -3.243 5.526 -16.664 1.00 51.31 140 ARG A CA 1
ATOM 1113 C C . ARG A 1 140 ? -3.273 4.058 -17.025 1.00 51.31 140 ARG A C 1
ATOM 1115 O O . ARG A 1 140 ? -2.262 3.479 -17.393 1.00 51.31 140 ARG A O 1
ATOM 1122 N N . TYR A 1 141 ? -4.479 3.516 -17.066 1.00 52.91 141 TYR A N 1
ATOM 1123 C CA . TYR A 1 141 ? -4.734 2.164 -17.543 1.00 52.91 141 TYR A CA 1
ATOM 1124 C C . TYR A 1 141 ? -4.209 1.910 -18.981 1.00 52.91 141 TYR A C 1
ATOM 1126 O O . TYR A 1 141 ? -3.950 0.779 -19.381 1.00 52.91 141 TYR A O 1
ATOM 1134 N N . ARG A 1 142 ? -4.015 2.972 -19.781 1.00 49.97 142 ARG A N 1
ATOM 1135 C CA . ARG A 1 142 ? -3.288 2.935 -21.059 1.00 49.97 142 ARG A CA 1
ATOM 1136 C C . ARG A 1 142 ? -2.376 4.153 -21.189 1.00 49.97 142 ARG A C 1
ATOM 1138 O O . ARG A 1 142 ? -2.862 5.285 -21.178 1.00 49.97 142 ARG A O 1
ATOM 1145 N N . TYR A 1 143 ? -1.093 3.917 -21.438 1.00 60.22 143 TYR A N 1
ATOM 1146 C CA . TYR A 1 143 ? -0.178 4.928 -21.967 1.00 60.22 143 TYR A CA 1
ATOM 1147 C C . TYR A 1 143 ? -0.146 4.811 -23.496 1.00 60.22 143 TYR A C 1
ATOM 1149 O O . TYR A 1 143 ? -0.091 3.708 -24.044 1.00 60.22 143 TYR A O 1
ATOM 1157 N N . GLN A 1 144 ? -0.273 5.936 -24.207 1.00 53.81 144 GLN A N 1
ATOM 1158 C CA . GLN A 1 144 ? -0.147 5.938 -25.667 1.00 53.81 144 GLN A CA 1
ATOM 1159 C C . GLN A 1 144 ? 1.318 5.702 -26.038 1.00 53.81 144 GLN A C 1
ATOM 1161 O O . GLN A 1 144 ? 2.209 6.183 -25.348 1.00 53.81 144 GLN A O 1
ATOM 1166 N N . THR A 1 145 ? 1.567 4.950 -27.109 1.00 59.47 145 THR A N 1
ATOM 1167 C CA . THR A 1 145 ? 2.921 4.770 -27.643 1.00 59.47 145 THR A CA 1
ATOM 1168 C C . THR A 1 145 ? 3.232 5.906 -28.624 1.00 59.47 145 THR A C 1
ATOM 1170 O O . THR A 1 145 ? 2.389 6.185 -29.481 1.00 59.47 145 THR A O 1
ATOM 1173 N N . PRO A 1 146 ? 4.421 6.532 -28.552 1.00 62.94 146 PRO A N 1
ATOM 1174 C CA . PRO A 1 146 ? 5.532 6.225 -27.646 1.00 62.94 146 PRO A CA 1
ATOM 1175 C C . PRO A 1 146 ? 5.217 6.620 -26.199 1.00 62.94 146 PRO A C 1
ATOM 1177 O O . PRO A 1 146 ? 4.636 7.671 -25.969 1.00 62.94 146 PRO A O 1
ATOM 1180 N N . ASN A 1 147 ? 5.574 5.742 -25.255 1.00 63.50 147 ASN A N 1
ATOM 1181 C CA . ASN A 1 147 ? 5.421 5.936 -23.813 1.00 63.50 147 ASN A CA 1
ATOM 1182 C C . ASN A 1 147 ? 6.758 6.471 -23.267 1.00 63.50 147 ASN A C 1
ATOM 1184 O O . ASN A 1 147 ? 7.598 5.658 -22.875 1.00 63.50 147 ASN A O 1
ATOM 1188 N N . PRO A 1 148 ? 7.016 7.793 -23.342 1.00 65.75 148 PRO A N 1
ATOM 1189 C CA . PRO A 1 148 ? 8.329 8.365 -23.040 1.00 65.75 148 PRO A CA 1
ATOM 1190 C C . PRO A 1 148 ? 8.742 8.137 -21.585 1.00 65.75 148 PRO A C 1
ATOM 1192 O O . PRO A 1 148 ? 9.927 7.981 -21.315 1.00 65.75 148 PRO A O 1
ATOM 1195 N N . ASP A 1 149 ? 7.764 8.042 -20.683 1.00 69.00 149 ASP A N 1
ATOM 1196 C CA . ASP A 1 149 ? 7.983 7.841 -19.250 1.00 69.00 149 ASP A CA 1
ATOM 1197 C C . ASP A 1 149 ? 8.018 6.352 -18.858 1.00 69.00 149 ASP A C 1
ATOM 1199 O O . ASP A 1 149 ? 8.187 6.012 -17.691 1.00 69.00 149 ASP A O 1
ATOM 1203 N N . MET A 1 150 ? 7.846 5.448 -19.834 1.00 68.75 150 MET A N 1
ATOM 1204 C CA . MET A 1 150 ? 7.913 3.991 -19.669 1.00 68.75 150 MET A CA 1
ATOM 1205 C C . MET A 1 150 ? 7.021 3.390 -18.567 1.00 68.75 150 MET A C 1
ATOM 1207 O O . MET A 1 150 ? 7.246 2.258 -18.141 1.00 68.75 150 MET A O 1
ATOM 1211 N N . PHE A 1 151 ? 5.957 4.079 -18.153 1.00 62.03 151 PHE A N 1
ATOM 1212 C CA . PHE A 1 151 ? 4.993 3.534 -17.199 1.00 62.03 151 PHE A CA 1
ATOM 1213 C C . PHE A 1 151 ? 4.288 2.299 -17.773 1.00 62.03 151 PHE A C 1
ATOM 1215 O O . PHE A 1 151 ? 3.679 2.367 -18.844 1.00 62.03 151 PHE A O 1
ATOM 1222 N N . GLN A 1 152 ? 4.361 1.173 -17.074 1.00 56.53 152 GLN A N 1
ATOM 1223 C CA . GLN A 1 152 ? 3.579 -0.020 -17.398 1.00 56.53 152 GLN A CA 1
ATOM 1224 C C . GLN A 1 152 ? 2.421 -0.127 -16.394 1.00 56.53 152 GLN A C 1
ATOM 1226 O O . GLN A 1 152 ? 2.645 0.189 -15.224 1.00 56.53 152 GLN A O 1
ATOM 1231 N N . PRO A 1 153 ? 1.194 -0.456 -16.848 1.00 54.94 153 PRO A N 1
ATOM 1232 C CA . PRO A 1 153 ? 0.101 -0.799 -15.946 1.00 54.94 153 PRO A CA 1
ATOM 1233 C C . PRO A 1 153 ? 0.404 -2.089 -15.182 1.00 54.94 153 PRO A C 1
ATOM 1235 O O . PRO A 1 153 ? 1.111 -2.955 -15.751 1.00 54.94 153 PRO A O 1
#

pLDDT: mean 71.1, std 19.61, range [30.45, 96.31]

Radius of gyration: 25.64 Å; chains: 1; bounding box: 39×42×93 Å

Organism: NCBI:txid2030880

Sequence (153 aa):
MALTGTHDRLDLKNVSKENMERSKSRRYVPDLVSDMAECDANYIRLLRLFPHMAEQDALSFGVQGATQVTSLGAIQGITEDGARIVMQISERCPYTTMLSVQVTSEDDQPWVKWPVLEVRIYHDIKSAEVTGFERHRNFRYRYQTPNPDMFQP

Foldseek 3Di:
DDDDDPDDPPPPVVVVVVVVVVPPDDDDDDPVVVVQVVQLVVLVVCCQQCVPVVPDFKAKAADDPDFDQPPVSHTHYAYPQQKMWMKGWPDDDPFKTKIWIAIDHPPPCPVDHAWIWIKMAGRVVNGIDGQDTNPDGDDDPDDDPVNPVPDDD

Secondary structure (DSSP, 8-state):
-----------HHHHHHHHHHTTS-PPP---HHHHHHHHHHHHHHHHHH-TTTTT-SEEEE---SS-EE-TTS-EE---TT-EEEEEEEEEE-SSEEEEEEEEEESSS--SS-PPPEEEEEETTTTEEEEEEETTEE---S-PPSS-TT----